Protein AF-A0AAV2IU04-F1 (afdb_monomer)

Foldseek 3Di:
DDDDDDPPHPDDFDWDFDDPVQQPLPVVLVVVVVVLVCCDVPPVNCPNCVPVSVVVVVVSVVVSVVVVVVCVVDPVSVCVRGTDGD

Sequence (86 aa):
MAAPLTEEIQRLSFYNLRPLLLHGYVFPFLFIYAAWAYVWTTVYGIDDYFEGGLIALAGVGLLQILTSLFCLWSVHVRCALTCSNV

Organism: Lymnaea stagnalis (NCBI:txid6523)

I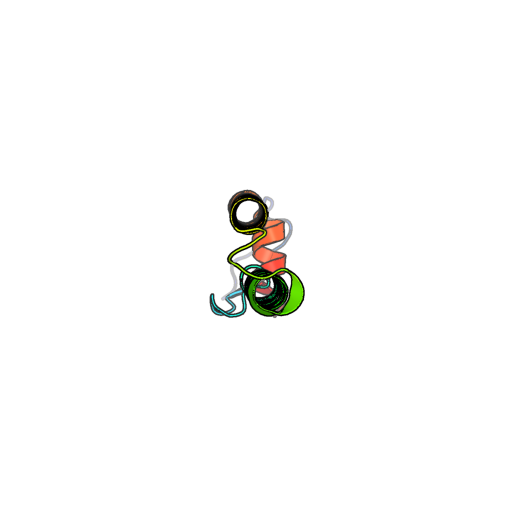nterPro domains:
  IPR057255 P5A-ATPase, transmembrane helical hairpin [PF23143] (18-86)

Structure (mmCIF, N/CA/C/O backbone):
data_AF-A0AAV2IU04-F1
#
_entry.id   AF-A0AAV2IU04-F1
#
loop_
_atom_site.group_PDB
_atom_site.id
_atom_site.type_symbol
_atom_site.label_atom_id
_atom_site.label_alt_id
_atom_site.label_comp_id
_atom_site.label_asym_id
_atom_site.label_entity_id
_atom_site.label_seq_id
_atom_site.pdbx_PDB_ins_code
_atom_site.Cartn_x
_atom_site.Cartn_y
_atom_site.Cartn_z
_atom_site.occupancy
_atom_site.B_iso_or_equiv
_atom_site.auth_seq_id
_atom_site.auth_comp_id
_atom_site.auth_asym_id
_atom_site.auth_atom_id
_atom_site.pdbx_PDB_model_num
ATOM 1 N N . MET A 1 1 ? -29.157 -8.554 31.274 1.00 39.72 1 MET A N 1
ATOM 2 C CA . MET A 1 1 ? -28.934 -7.789 32.517 1.00 39.72 1 MET A CA 1
ATOM 3 C C . MET A 1 1 ? -27.565 -7.136 32.378 1.00 39.72 1 MET A C 1
ATOM 5 O O . MET A 1 1 ? -26.579 -7.856 32.369 1.00 39.72 1 MET A O 1
ATOM 9 N N . ALA A 1 2 ? -27.508 -5.836 32.078 1.00 52.19 2 ALA A N 1
ATOM 10 C CA . ALA A 1 2 ? -26.240 -5.122 31.907 1.00 52.19 2 ALA A CA 1
ATOM 11 C C . ALA A 1 2 ? -25.660 -4.803 33.293 1.00 52.19 2 ALA A C 1
ATOM 13 O O . ALA A 1 2 ? -26.396 -4.334 34.159 1.00 52.19 2 ALA A O 1
ATOM 14 N N . ALA A 1 3 ? -24.384 -5.117 33.517 1.00 61.84 3 ALA A N 1
ATOM 15 C CA . ALA A 1 3 ? -23.711 -4.841 34.783 1.00 61.84 3 ALA A CA 1
ATOM 16 C C . ALA A 1 3 ? -23.615 -3.319 35.028 1.00 61.84 3 ALA A C 1
ATOM 18 O O . ALA A 1 3 ? -23.397 -2.575 34.066 1.00 61.84 3 ALA A O 1
ATOM 19 N N . PRO A 1 4 ? -23.779 -2.842 36.276 1.00 62.78 4 PRO A N 1
ATOM 20 C CA . PRO A 1 4 ? -23.609 -1.429 36.600 1.00 62.78 4 PRO A CA 1
ATOM 2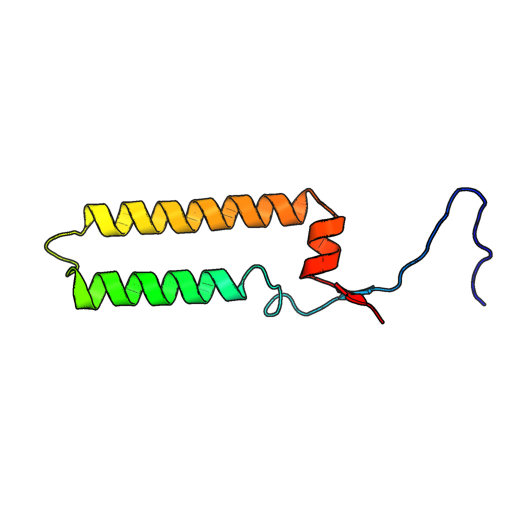1 C C . PRO A 1 4 ? -22.150 -1.007 36.367 1.00 62.78 4 PRO A C 1
ATOM 23 O O . PRO A 1 4 ? -21.225 -1.725 36.743 1.00 62.78 4 PRO A O 1
ATOM 26 N N . LEU A 1 5 ? -21.951 0.145 35.719 1.00 64.56 5 LEU A N 1
ATOM 27 C CA . LEU A 1 5 ? -20.633 0.752 35.511 1.00 64.56 5 LEU A CA 1
ATOM 28 C C . LEU A 1 5 ? -19.989 1.032 36.877 1.00 64.56 5 LEU A C 1
ATOM 30 O O . LEU A 1 5 ? -20.545 1.776 37.681 1.00 64.56 5 LEU A O 1
ATOM 34 N N . THR A 1 6 ? -18.841 0.412 37.146 1.00 70.12 6 THR A N 1
ATOM 35 C CA . THR A 1 6 ? -18.029 0.678 38.340 1.00 70.12 6 THR A CA 1
ATOM 36 C C . THR A 1 6 ? -17.389 2.064 38.245 1.00 70.12 6 THR A C 1
ATOM 38 O O . THR A 1 6 ? -17.106 2.527 37.142 1.00 70.12 6 THR A O 1
ATOM 41 N N . GLU A 1 7 ? -17.103 2.697 39.383 1.00 73.00 7 GLU A N 1
ATOM 42 C CA . GLU A 1 7 ? -16.487 4.036 39.497 1.00 73.00 7 GLU A CA 1
ATOM 43 C C . GLU A 1 7 ? -15.192 4.234 38.676 1.00 73.00 7 GLU A C 1
ATOM 45 O O . GLU A 1 7 ? -14.903 5.341 38.234 1.00 73.00 7 GLU A O 1
ATOM 50 N N . GLU A 1 8 ? -14.477 3.148 38.379 1.00 71.44 8 GLU A N 1
ATOM 51 C CA . GLU A 1 8 ? -13.233 3.115 37.592 1.00 71.44 8 GLU A CA 1
ATOM 52 C C . GLU A 1 8 ? -13.448 3.157 36.060 1.00 71.44 8 GLU A C 1
ATOM 54 O O . GLU A 1 8 ? -12.509 3.370 35.291 1.00 71.44 8 GLU A O 1
ATOM 59 N N . ILE A 1 9 ? -14.671 2.911 35.571 1.00 69.62 9 ILE A N 1
ATOM 60 C CA . ILE A 1 9 ? -14.955 2.733 34.138 1.00 69.62 9 ILE A CA 1
ATOM 61 C C . ILE A 1 9 ? -15.741 3.933 33.618 1.00 69.62 9 ILE A C 1
ATOM 63 O O . ILE A 1 9 ? -16.962 4.012 33.733 1.00 69.62 9 ILE A O 1
ATOM 67 N N . GLN A 1 10 ? -15.029 4.855 32.970 1.00 68.31 10 GLN A N 1
ATOM 68 C CA . GLN A 1 10 ? -15.608 6.113 32.492 1.00 68.31 10 GLN A CA 1
ATOM 69 C C . GLN A 1 10 ? -16.422 5.972 31.190 1.00 68.31 10 GLN A C 1
ATOM 71 O O . GLN A 1 10 ? -17.320 6.774 30.935 1.00 68.31 10 GLN A O 1
ATOM 76 N N . ARG A 1 11 ? -16.115 4.981 30.332 1.00 63.94 11 ARG A N 1
ATOM 77 C CA . ARG A 1 11 ? -16.824 4.763 29.057 1.00 63.94 11 ARG A CA 1
ATOM 78 C C . ARG A 1 11 ? -16.673 3.330 28.550 1.00 63.94 11 ARG A C 1
ATOM 80 O O . ARG A 1 11 ? -15.560 2.842 28.384 1.00 63.94 11 ARG A O 1
ATOM 87 N N . LEU A 1 12 ? -17.794 2.702 28.201 1.00 65.94 12 LEU A N 1
ATOM 88 C CA . LEU A 1 12 ? -17.821 1.473 27.410 1.00 65.94 12 LEU A CA 1
ATOM 89 C C . LEU A 1 12 ? -18.177 1.826 25.967 1.00 65.94 12 LEU A C 1
ATOM 91 O O . LEU A 1 12 ? -19.118 2.575 25.716 1.00 65.94 12 LEU A O 1
ATOM 95 N N . SER A 1 13 ? -17.413 1.300 25.016 1.00 64.31 13 SER A N 1
ATOM 96 C CA . SER A 1 13 ? -17.729 1.401 23.595 1.00 64.31 13 SER A CA 1
ATOM 97 C C . SER A 1 13 ? -17.748 -0.007 23.030 1.00 64.31 13 SER A C 1
ATOM 99 O O . SER A 1 13 ? -16.743 -0.714 23.096 1.00 64.31 13 SER A O 1
ATOM 101 N N . PHE A 1 14 ? -18.898 -0.421 22.509 1.00 60.22 14 PHE A N 1
ATOM 102 C CA . PHE A 1 14 ? -19.015 -1.684 21.799 1.00 60.22 14 PHE A CA 1
ATOM 103 C C . PHE A 1 14 ? -18.430 -1.506 20.401 1.00 60.22 14 PHE A C 1
ATOM 105 O O . PHE A 1 14 ? -18.640 -0.493 19.734 1.00 60.22 14 PHE A O 1
ATOM 112 N N . TYR A 1 15 ? -17.642 -2.483 19.987 1.00 61.47 15 TYR A N 1
ATOM 113 C CA . TYR A 1 15 ? -1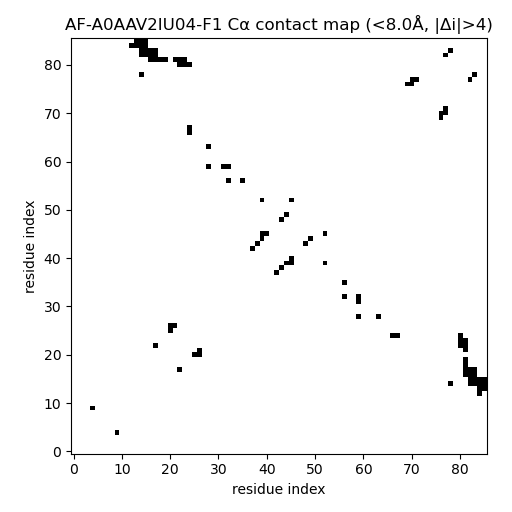6.918 -2.463 18.731 1.00 61.47 15 TYR A CA 1
ATOM 114 C C . TYR A 1 15 ? -17.131 -3.806 18.055 1.00 61.47 15 TYR A C 1
ATOM 116 O O . TYR A 1 15 ? -16.906 -4.847 18.672 1.00 61.47 15 TYR A O 1
ATOM 124 N N . ASN A 1 16 ? -17.573 -3.786 16.799 1.00 61.59 16 ASN A N 1
ATOM 125 C CA . ASN A 1 16 ? -17.699 -5.007 16.015 1.00 61.59 16 ASN A CA 1
ATOM 126 C C . ASN A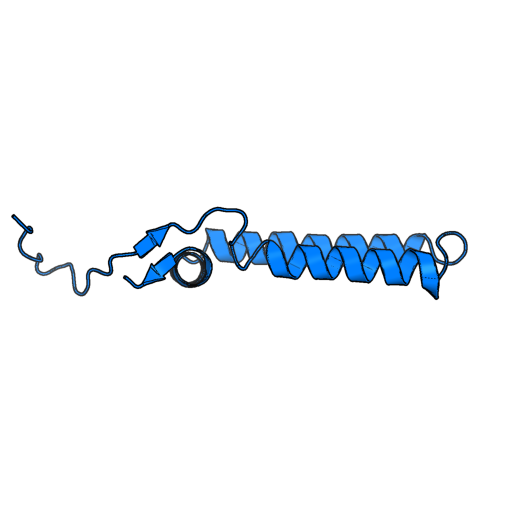 1 16 ? -16.406 -5.227 15.221 1.00 61.59 16 ASN A C 1
ATOM 128 O O . ASN A 1 16 ? -15.931 -4.310 14.542 1.00 61.59 16 ASN A O 1
ATOM 132 N N . LEU A 1 17 ? -15.818 -6.418 15.344 1.00 58.53 17 LEU A N 1
ATOM 133 C CA . LEU A 1 17 ? -14.537 -6.748 14.720 1.00 58.53 17 LEU A CA 1
ATOM 134 C C . LEU A 1 17 ? -14.738 -6.891 13.203 1.00 58.53 17 LEU A C 1
ATOM 136 O O . LEU A 1 17 ? -15.444 -7.797 12.756 1.00 58.53 17 LEU A O 1
ATOM 140 N N . ARG A 1 18 ? -14.121 -6.023 12.392 1.00 58.62 18 ARG A N 1
ATOM 141 C CA . ARG A 1 18 ? -14.099 -6.223 10.935 1.00 58.62 18 ARG A CA 1
ATOM 142 C C . ARG A 1 18 ? -13.147 -7.357 10.548 1.00 58.62 18 ARG A C 1
ATOM 144 O O . ARG A 1 18 ? -12.122 -7.558 11.205 1.00 58.62 18 ARG A O 1
ATOM 151 N N . PRO A 1 19 ? -13.451 -8.079 9.453 1.00 58.72 19 PRO A N 1
ATOM 152 C CA . PRO A 1 19 ? -12.590 -9.137 8.941 1.00 58.72 19 PRO A CA 1
ATOM 153 C C . PRO A 1 19 ? -11.201 -8.600 8.570 1.00 58.72 19 PRO A C 1
ATOM 155 O O . PRO A 1 19 ? -11.069 -7.497 8.041 1.00 58.72 19 PRO A O 1
ATOM 158 N N . LEU A 1 20 ? -10.172 -9.423 8.803 1.00 57.69 20 LEU A N 1
ATOM 159 C CA . LEU A 1 20 ? -8.746 -9.111 8.607 1.00 57.69 20 LEU A CA 1
ATOM 160 C C . LEU A 1 20 ? -8.389 -8.575 7.208 1.00 57.69 20 LEU A C 1
ATOM 162 O O . LEU A 1 20 ? -7.440 -7.813 7.078 1.00 57.69 20 LEU A O 1
ATOM 166 N N . LEU A 1 21 ? -9.148 -8.931 6.169 1.00 52.56 21 LEU A N 1
ATOM 167 C CA . LEU A 1 21 ? -8.934 -8.437 4.800 1.00 52.56 21 LEU A CA 1
ATOM 168 C C . LEU A 1 21 ? -9.393 -6.984 4.593 1.00 52.56 21 LEU A C 1
ATOM 170 O O . LEU A 1 21 ? -8.858 -6.291 3.735 1.00 52.56 21 LEU A O 1
ATOM 174 N N . LEU A 1 22 ? -10.357 -6.514 5.390 1.00 55.19 22 LEU A N 1
ATOM 175 C CA . LEU A 1 22 ? -10.850 -5.130 5.382 1.00 55.19 22 LEU A CA 1
ATOM 176 C C . LEU A 1 22 ? -10.177 -4.269 6.453 1.00 55.19 22 LEU A C 1
ATOM 178 O O . LEU A 1 22 ? -10.650 -3.172 6.756 1.00 55.19 22 LEU A O 1
ATOM 182 N N . HIS A 1 23 ? -9.075 -4.745 7.033 1.00 62.44 23 HIS A N 1
ATOM 183 C CA . HIS A 1 23 ? -8.213 -3.867 7.799 1.00 62.44 23 HIS A CA 1
ATOM 184 C C . HIS A 1 23 ? -7.696 -2.792 6.847 1.00 62.44 23 HIS A C 1
ATOM 186 O O . HIS A 1 23 ? -7.002 -3.099 5.873 1.00 62.44 23 HIS A O 1
ATOM 192 N N . GLY A 1 24 ? -7.968 -1.525 7.169 1.00 59.88 24 GLY A N 1
ATOM 193 C CA . GLY A 1 24 ? -7.430 -0.370 6.437 1.00 59.88 24 GLY A CA 1
ATOM 194 C C . GLY A 1 24 ? -5.899 -0.323 6.411 1.00 59.88 24 GLY A C 1
ATOM 195 O O . GLY A 1 24 ? -5.318 0.545 5.784 1.00 59.88 24 GLY A O 1
ATOM 196 N N . TYR A 1 25 ? -5.254 -1.276 7.074 1.00 63.22 25 TYR A N 1
ATOM 197 C CA . TYR A 1 25 ? -3.842 -1.560 7.020 1.00 63.22 25 TYR A CA 1
ATOM 198 C C . TYR A 1 25 ? -3.384 -2.306 5.762 1.00 63.22 25 TYR A C 1
ATOM 200 O O . TYR A 1 25 ? -2.385 -1.964 5.147 1.00 63.22 25 TYR A O 1
ATOM 208 N N . VAL A 1 26 ? -4.098 -3.361 5.382 1.00 71.38 26 VAL A N 1
ATOM 209 C CA . VAL A 1 26 ? -3.643 -4.296 4.344 1.00 71.38 26 VAL A CA 1
ATOM 210 C C . VAL A 1 26 ? -4.013 -3.771 2.963 1.00 71.38 26 VAL A C 1
ATOM 212 O O . VAL A 1 26 ? -3.229 -3.869 2.021 1.00 71.38 26 VAL A O 1
ATOM 215 N N . PHE A 1 27 ? -5.194 -3.158 2.866 1.00 77.50 27 PHE A N 1
ATOM 216 C CA . PHE A 1 27 ? -5.735 -2.640 1.618 1.00 77.50 27 PHE 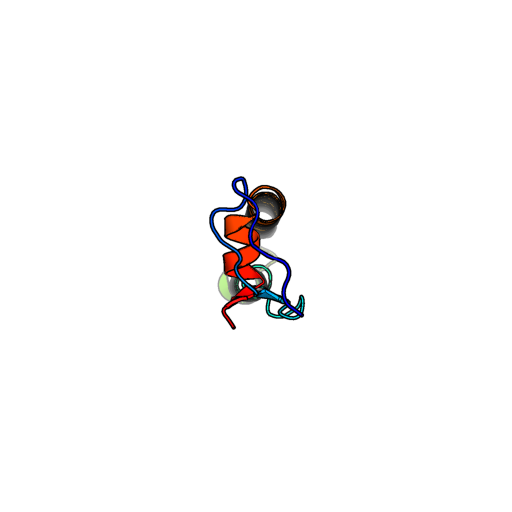A CA 1
ATOM 217 C C . PHE A 1 27 ? -4.825 -1.588 0.954 1.00 77.50 27 PHE A C 1
ATOM 219 O O . PHE A 1 27 ? -4.386 -1.848 -0.162 1.00 77.50 27 PHE A O 1
ATOM 226 N N . PRO A 1 28 ? -4.448 -0.456 1.589 1.00 82.38 28 PRO A N 1
ATOM 227 C CA . PRO A 1 28 ? -3.633 0.562 0.921 1.00 82.38 28 PRO A CA 1
ATOM 228 C C . PRO A 1 28 ? -2.242 0.049 0.529 1.00 82.38 28 PRO A C 1
ATOM 230 O O . PRO A 1 28 ? -1.755 0.389 -0.547 1.00 82.38 28 PRO A O 1
ATOM 233 N N . PHE A 1 29 ? -1.620 -0.808 1.345 1.00 86.25 29 PHE A N 1
ATOM 234 C CA . PHE A 1 29 ? -0.307 -1.370 1.025 1.00 86.25 29 PHE A CA 1
ATOM 235 C C . PHE A 1 29 ? -0.362 -2.317 -0.179 1.00 86.25 29 PHE A C 1
ATOM 237 O O . PHE A 1 29 ? 0.537 -2.264 -1.013 1.00 86.25 29 PHE A O 1
ATOM 244 N N . LEU A 1 30 ? -1.432 -3.106 -0.344 1.00 86.00 30 LEU A N 1
ATOM 245 C CA . LEU A 1 30 ? -1.644 -3.922 -1.549 1.00 86.00 30 LEU A CA 1
ATOM 246 C C . LEU A 1 30 ? -1.661 -3.076 -2.830 1.00 86.00 30 LEU A C 1
ATOM 248 O O 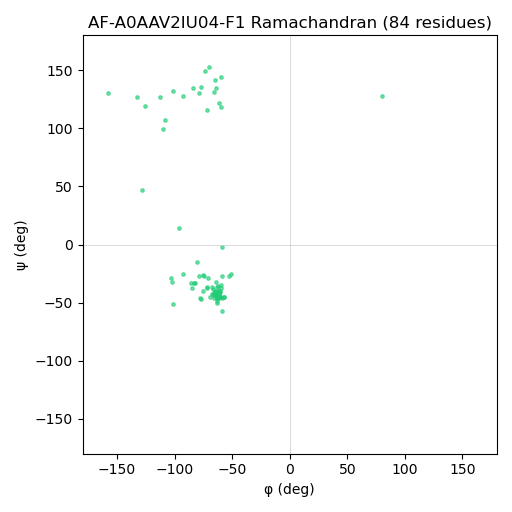. LEU A 1 30 ? -0.992 -3.431 -3.800 1.00 86.00 30 LEU A O 1
ATOM 252 N N . PHE A 1 31 ? -2.372 -1.942 -2.827 1.00 89.25 31 PHE A N 1
ATOM 253 C CA . PHE A 1 31 ? -2.382 -1.028 -3.979 1.00 89.25 31 PHE A CA 1
ATOM 254 C C . PHE A 1 31 ? -1.009 -0.412 -4.232 1.00 89.25 31 PHE A C 1
ATOM 256 O O . PHE A 1 31 ? -0.598 -0.323 -5.386 1.00 89.25 31 PHE A O 1
ATOM 263 N N . ILE A 1 32 ? -0.285 -0.028 -3.177 1.00 90.38 32 ILE A N 1
ATOM 264 C CA . ILE A 1 32 ? 1.066 0.533 -3.302 1.00 90.38 32 ILE A CA 1
ATOM 265 C C . ILE A 1 32 ? 2.023 -0.490 -3.925 1.00 90.38 32 ILE A C 1
ATOM 267 O O . ILE A 1 32 ? 2.737 -0.145 -4.864 1.00 90.38 32 ILE A O 1
ATOM 271 N N . TYR A 1 33 ? 2.012 -1.748 -3.472 1.00 89.50 33 TYR A N 1
ATOM 272 C CA . TYR A 1 33 ? 2.844 -2.798 -4.069 1.00 89.50 33 TYR A CA 1
ATOM 273 C C . TYR A 1 33 ? 2.484 -3.071 -5.526 1.00 89.50 33 TYR A C 1
ATOM 275 O O . TYR A 1 33 ? 3.382 -3.185 -6.356 1.00 89.50 33 TYR A O 1
ATOM 283 N N . ALA A 1 34 ? 1.191 -3.159 -5.850 1.00 90.75 34 ALA A N 1
ATOM 284 C CA . ALA A 1 34 ? 0.743 -3.395 -7.219 1.00 90.75 34 ALA A CA 1
ATOM 285 C C . ALA A 1 34 ? 1.138 -2.239 -8.153 1.00 90.75 34 ALA A C 1
ATOM 287 O O . ALA A 1 34 ? 1.662 -2.475 -9.241 1.00 90.75 34 ALA A O 1
ATOM 288 N N . ALA A 1 35 ? 0.945 -0.993 -7.710 1.00 92.12 35 ALA A N 1
ATOM 289 C CA . ALA A 1 35 ? 1.346 0.194 -8.456 1.00 92.12 35 ALA A CA 1
ATOM 290 C C . ALA A 1 35 ? 2.869 0.255 -8.643 1.00 92.12 35 ALA A C 1
ATOM 292 O O . ALA A 1 35 ? 3.334 0.502 -9.754 1.00 92.12 35 ALA A O 1
ATOM 293 N N . TRP A 1 36 ? 3.647 -0.026 -7.592 1.00 91.00 36 TRP A N 1
ATOM 294 C CA . TRP A 1 36 ? 5.107 -0.051 -7.678 1.00 91.00 36 TRP A CA 1
ATOM 295 C C . TRP A 1 36 ? 5.604 -1.142 -8.629 1.00 91.00 36 TRP A C 1
ATOM 297 O O . TRP A 1 36 ? 6.424 -0.866 -9.500 1.00 91.00 36 TRP A O 1
ATOM 307 N N . ALA A 1 37 ? 5.066 -2.360 -8.525 1.00 87.81 37 ALA A N 1
ATOM 308 C CA . ALA A 1 37 ? 5.411 -3.461 -9.419 1.00 87.81 37 ALA A CA 1
ATOM 309 C C . ALA A 1 37 ? 5.075 -3.134 -10.882 1.00 87.81 37 ALA A C 1
ATOM 311 O O . ALA A 1 37 ? 5.873 -3.423 -11.774 1.00 87.81 37 ALA A O 1
ATOM 312 N N . TYR A 1 38 ? 3.934 -2.486 -11.138 1.00 89.19 38 TYR A N 1
ATOM 313 C CA . TYR A 1 38 ? 3.563 -2.031 -12.478 1.00 89.19 38 TYR A CA 1
ATOM 314 C C . TYR A 1 38 ? 4.547 -0.986 -13.012 1.00 89.19 38 TYR A C 1
ATOM 316 O O . TYR A 1 38 ? 5.080 -1.147 -14.106 1.00 89.19 38 TYR A O 1
ATOM 324 N N . VAL A 1 39 ? 4.839 0.060 -12.236 1.00 88.25 39 VAL A N 1
ATOM 325 C CA . VAL A 1 39 ? 5.774 1.121 -12.639 1.00 88.25 39 VAL A CA 1
ATOM 326 C C . VAL A 1 39 ? 7.179 0.557 -12.878 1.00 88.25 39 VAL A C 1
ATOM 328 O O . VAL A 1 39 ? 7.813 0.885 -13.880 1.00 88.25 39 VAL A O 1
ATOM 331 N N . TRP A 1 40 ? 7.649 -0.339 -12.012 1.00 84.44 40 TRP A N 1
ATOM 332 C CA . TRP A 1 40 ? 8.967 -0.956 -12.143 1.00 84.44 40 TRP A CA 1
ATOM 333 C C . TRP A 1 40 ? 9.076 -1.845 -13.390 1.00 84.44 40 TRP A C 1
ATOM 335 O O . TRP A 1 40 ? 10.029 -1.715 -14.156 1.00 84.44 40 TRP A O 1
ATOM 345 N N . THR A 1 41 ? 8.077 -2.697 -13.639 1.00 84.56 41 THR A N 1
ATOM 346 C CA . THR A 1 41 ? 8.073 -3.626 -14.785 1.00 84.56 41 THR A CA 1
ATOM 347 C C . THR A 1 41 ? 7.849 -2.930 -16.127 1.00 84.56 41 THR A C 1
ATOM 349 O O . THR A 1 41 ? 8.437 -3.349 -17.120 1.00 84.56 41 THR A O 1
ATOM 352 N N . THR A 1 42 ? 7.012 -1.887 -16.176 1.00 83.62 42 THR A N 1
ATOM 353 C CA . THR A 1 42 ? 6.556 -1.282 -17.444 1.00 83.62 42 THR A CA 1
ATOM 354 C C . THR A 1 42 ? 7.256 0.020 -17.821 1.00 83.62 42 THR A C 1
ATOM 356 O O . THR A 1 42 ? 7.402 0.285 -19.011 1.00 83.62 42 THR A O 1
ATOM 359 N N . VAL A 1 43 ? 7.673 0.837 -16.846 1.00 81.31 43 VAL A N 1
ATOM 360 C CA . VAL A 1 43 ? 8.239 2.174 -17.107 1.00 81.31 43 VAL A CA 1
ATOM 361 C C . VAL A 1 43 ? 9.758 2.160 -17.008 1.00 81.31 43 VAL A C 1
ATOM 363 O O . VAL A 1 43 ? 10.429 2.635 -17.917 1.00 81.31 43 VAL A O 1
ATOM 366 N N . TYR A 1 44 ? 10.296 1.625 -15.909 1.00 74.38 44 TYR A N 1
ATOM 367 C CA . TYR A 1 44 ? 11.742 1.634 -15.662 1.00 74.38 44 TYR A CA 1
ATOM 368 C C . TYR A 1 44 ? 12.467 0.481 -16.357 1.00 74.38 44 TYR A C 1
ATOM 370 O O . TYR A 1 44 ? 13.596 0.654 -16.797 1.00 74.38 44 TYR A O 1
ATOM 378 N N . GLY A 1 45 ? 11.813 -0.674 -16.495 1.00 72.19 45 GLY A N 1
ATO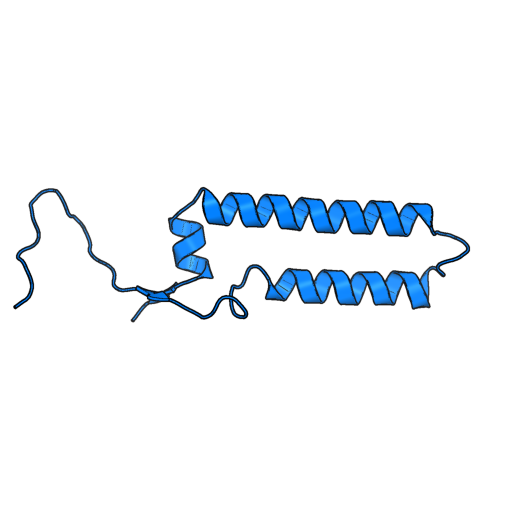M 379 C CA . GLY A 1 45 ? 12.445 -1.877 -17.022 1.00 72.19 45 GLY A CA 1
ATOM 380 C C . GLY A 1 45 ? 13.268 -2.583 -15.943 1.00 72.19 45 GLY A C 1
ATOM 381 O O . GLY A 1 45 ? 14.108 -1.993 -15.266 1.00 72.19 45 GLY A O 1
ATOM 382 N N . ILE A 1 46 ? 13.002 -3.878 -15.771 1.00 72.19 46 ILE A N 1
ATOM 383 C CA . ILE A 1 46 ? 13.636 -4.711 -14.738 1.00 72.19 46 ILE A CA 1
ATOM 384 C C . ILE A 1 46 ? 15.150 -4.846 -14.944 1.00 72.19 46 ILE A C 1
ATOM 386 O O . ILE A 1 46 ? 15.869 -4.967 -13.960 1.00 72.19 46 ILE A O 1
ATOM 390 N N . ASP A 1 47 ? 15.611 -4.833 -16.194 1.00 72.38 47 ASP A N 1
ATOM 391 C CA . ASP A 1 47 ? 17.003 -5.120 -16.561 1.00 72.38 47 ASP A CA 1
ATOM 392 C C . ASP A 1 47 ? 17.952 -3.950 -16.244 1.00 72.38 47 ASP A C 1
ATOM 394 O O . ASP A 1 47 ? 19.036 -4.156 -15.709 1.00 72.38 47 ASP A O 1
ATOM 398 N N . ASP A 1 48 ? 17.503 -2.714 -16.484 1.00 76.38 48 ASP A N 1
ATOM 399 C CA . ASP A 1 48 ? 18.337 -1.509 -16.360 1.00 76.38 48 ASP A CA 1
ATOM 400 C C . ASP A 1 48 ? 18.373 -0.965 -14.914 1.00 76.38 48 ASP A C 1
ATOM 402 O O . ASP A 1 48 ? 19.394 -0.468 -14.442 1.00 76.38 48 ASP A O 1
ATOM 406 N N . TYR A 1 49 ? 17.270 -1.117 -14.161 1.00 77.81 49 TYR A N 1
ATOM 407 C CA . TYR A 1 49 ? 17.113 -0.573 -12.801 1.00 77.81 49 TYR A CA 1
ATOM 408 C C . TYR A 1 49 ? 16.665 -1.626 -11.777 1.00 77.81 49 TYR A C 1
ATOM 410 O O . TYR A 1 49 ? 15.754 -1.399 -10.968 1.00 77.81 49 TYR A O 1
ATOM 418 N N . PHE A 1 50 ? 17.309 -2.794 -11.786 1.00 81.75 50 PHE A N 1
ATOM 419 C CA . PHE A 1 50 ? 16.974 -3.884 -10.866 1.00 81.75 50 PHE A CA 1
ATOM 420 C C . PHE A 1 50 ? 17.205 -3.510 -9.392 1.00 81.75 50 PHE A C 1
ATOM 422 O O . PHE A 1 50 ? 16.320 -3.666 -8.549 1.00 81.75 50 PHE A O 1
ATOM 429 N N . GLU A 1 51 ? 18.379 -2.955 -9.082 1.00 86.38 51 GLU A N 1
ATOM 430 C CA . GLU A 1 51 ? 18.785 -2.613 -7.712 1.00 86.38 51 GLU A CA 1
ATOM 431 C C . GLU A 1 51 ? 17.874 -1.540 -7.094 1.00 86.38 51 GLU A C 1
ATOM 433 O O . GLU A 1 51 ? 17.432 -1.670 -5.951 1.00 86.38 51 GLU A O 1
ATOM 438 N N . GLY A 1 52 ? 17.516 -0.512 -7.871 1.00 86.69 52 GLY A N 1
ATOM 439 C CA . GLY A 1 52 ? 16.613 0.554 -7.428 1.00 86.69 52 GLY A CA 1
ATOM 440 C C . GLY A 1 52 ? 15.199 0.049 -7.131 1.00 86.69 52 GLY A C 1
ATOM 441 O O . GLY A 1 52 ? 14.600 0.431 -6.121 1.00 86.69 52 GLY A O 1
ATOM 442 N N . GLY A 1 53 ? 14.689 -0.864 -7.962 1.00 87.06 53 GLY A N 1
ATOM 443 C CA . GLY A 1 53 ? 13.394 -1.508 -7.745 1.00 87.06 53 GLY A CA 1
ATOM 444 C C . GLY A 1 53 ? 13.325 -2.303 -6.443 1.00 87.06 53 GLY A C 1
ATOM 445 O O . GLY A 1 53 ? 12.332 -2.206 -5.714 1.00 87.0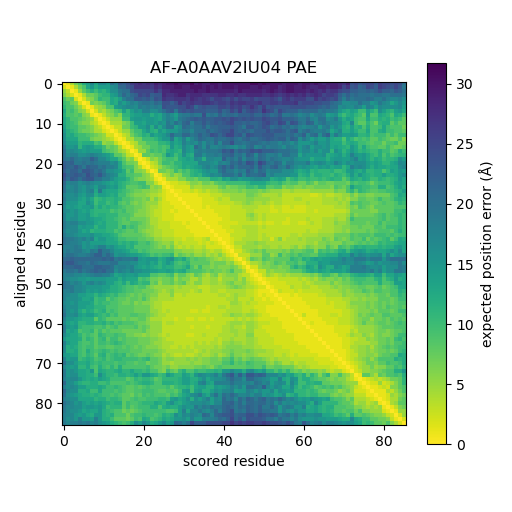6 53 GLY A O 1
ATOM 446 N N . LEU A 1 54 ? 14.402 -3.024 -6.113 1.00 88.19 54 LEU A N 1
ATOM 447 C CA . LEU A 1 54 ? 14.530 -3.781 -4.865 1.00 88.19 54 LEU A CA 1
ATOM 448 C C . LEU A 1 54 ? 14.615 -2.878 -3.631 1.00 88.19 54 LEU A C 1
ATOM 450 O O . LEU A 1 54 ? 13.959 -3.160 -2.628 1.00 88.19 54 LEU A O 1
ATOM 454 N N . ILE A 1 55 ? 15.376 -1.781 -3.698 1.00 91.50 55 ILE A N 1
ATOM 455 C CA . ILE A 1 55 ? 15.483 -0.816 -2.589 1.00 91.50 55 ILE A CA 1
ATOM 456 C C . ILE A 1 55 ? 14.115 -0.204 -2.283 1.00 91.50 55 ILE A C 1
ATOM 458 O O . ILE A 1 55 ? 13.706 -0.130 -1.123 1.00 91.50 55 ILE A O 1
ATOM 462 N N . ALA A 1 56 ? 13.378 0.199 -3.315 1.00 90.19 56 ALA A N 1
ATOM 463 C CA . ALA A 1 56 ? 12.041 0.744 -3.142 1.00 90.19 56 ALA A CA 1
ATOM 464 C C . ALA A 1 56 ? 11.055 -0.301 -2.594 1.00 90.19 56 ALA A C 1
ATOM 466 O O . ALA A 1 56 ? 10.303 0.012 -1.671 1.00 90.19 56 ALA A O 1
ATOM 467 N N . LEU A 1 57 ? 11.103 -1.551 -3.076 1.00 90.31 57 LEU A N 1
ATOM 468 C CA . LEU A 1 57 ? 10.321 -2.656 -2.503 1.00 90.31 57 LEU A CA 1
ATOM 469 C C . LEU A 1 57 ? 10.621 -2.856 -1.013 1.00 90.31 57 LEU A C 1
ATOM 471 O O . LEU A 1 57 ? 9.694 -2.978 -0.211 1.00 90.31 57 LEU A O 1
ATOM 475 N N . ALA A 1 58 ? 11.899 -2.838 -0.627 1.00 93.31 58 ALA A N 1
ATOM 476 C CA . ALA A 1 58 ? 12.309 -2.933 0.770 1.00 93.31 58 ALA A CA 1
ATOM 477 C C . ALA A 1 58 ? 11.792 -1.745 1.602 1.00 93.31 58 ALA A C 1
ATOM 479 O O . ALA A 1 58 ? 11.322 -1.937 2.724 1.00 93.31 58 ALA A O 1
ATOM 480 N N . GLY A 1 59 ? 11.810 -0.530 1.044 1.00 94.00 59 GLY A N 1
ATOM 481 C CA . GLY A 1 59 ? 11.250 0.666 1.677 1.00 94.00 59 GLY A CA 1
ATOM 482 C C . GLY A 1 59 ? 9.740 0.565 1.916 1.00 94.00 59 GLY A C 1
ATOM 483 O O . GLY A 1 59 ? 9.272 0.833 3.025 1.00 94.00 59 GLY A O 1
ATOM 484 N N . VAL A 1 60 ? 8.976 0.114 0.916 1.00 91.44 60 VAL A N 1
ATOM 485 C CA . VAL A 1 60 ? 7.528 -0.129 1.053 1.00 91.44 60 VAL A CA 1
ATOM 486 C C . VAL A 1 60 ? 7.257 -1.199 2.117 1.00 91.44 60 VAL A C 1
ATOM 488 O O . VAL A 1 60 ? 6.382 -1.011 2.966 1.00 91.44 60 VAL A O 1
ATOM 491 N N . GLY A 1 61 ? 8.046 -2.277 2.139 1.00 90.56 61 GLY A N 1
ATOM 492 C CA . GLY A 1 61 ? 7.957 -3.318 3.166 1.00 90.56 61 GLY A CA 1
ATOM 493 C C . GLY A 1 61 ? 8.265 -2.818 4.569 1.00 90.56 61 GLY A C 1
ATOM 494 O O . GLY A 1 61 ? 7.551 -3.154 5.512 1.00 90.56 61 GLY A O 1
ATOM 495 N N . LEU A 1 62 ? 9.256 -1.944 4.725 1.00 93.31 62 LEU A N 1
ATOM 496 C CA . LEU A 1 62 ? 9.559 -1.337 6.018 1.00 93.31 62 LEU A CA 1
ATOM 497 C C . LEU A 1 62 ? 8.396 -0.475 6.523 1.00 93.31 62 LEU A C 1
ATOM 499 O O . LEU A 1 62 ? 7.996 -0.604 7.680 1.00 93.31 62 LEU A O 1
ATOM 503 N N . LEU A 1 63 ? 7.799 0.350 5.658 1.00 89.56 63 LEU A N 1
ATOM 504 C CA . LEU A 1 63 ? 6.600 1.127 5.999 1.00 89.56 63 LEU A CA 1
ATOM 505 C C . LEU A 1 63 ? 5.428 0.212 6.398 1.00 89.56 63 LEU A C 1
ATOM 507 O O . LEU A 1 63 ? 4.663 0.547 7.314 1.00 89.56 63 LEU A O 1
ATOM 511 N N . GLN A 1 64 ? 5.327 -0.964 5.769 1.00 88.00 64 GLN A N 1
ATOM 512 C CA . GLN A 1 64 ? 4.341 -1.993 6.104 1.00 88.00 64 GLN A CA 1
ATOM 513 C C . GLN A 1 64 ? 4.630 -2.694 7.454 1.00 88.00 64 GLN A C 1
ATOM 515 O O . GLN A 1 64 ? 3.747 -3.179 8.162 1.00 88.00 64 GLN A O 1
ATOM 520 N N . ILE A 1 65 ? 5.882 -2.780 7.877 1.00 87.81 65 ILE A N 1
ATOM 521 C CA . ILE A 1 65 ? 6.192 -3.328 9.202 1.00 87.81 65 ILE A CA 1
ATOM 522 C C . ILE A 1 65 ? 5.898 -2.270 10.264 1.00 87.81 65 ILE A C 1
ATOM 524 O O . ILE A 1 65 ? 5.213 -2.554 11.245 1.00 87.81 65 ILE A O 1
ATOM 528 N N . LEU A 1 66 ? 6.343 -1.032 10.041 1.00 87.00 66 LEU A N 1
ATOM 529 C CA . LEU A 1 66 ? 6.143 0.079 10.973 1.00 87.00 66 LEU A CA 1
ATOM 530 C C . LEU A 1 66 ? 4.667 0.334 11.236 1.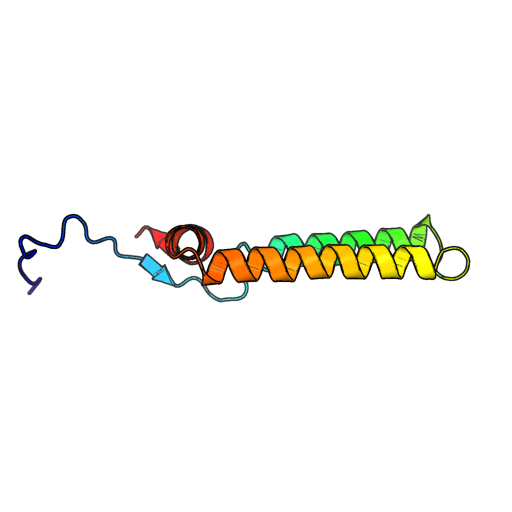00 87.00 66 LEU A C 1
ATOM 532 O O . LEU A 1 66 ? 4.246 0.464 12.384 1.00 87.00 66 LEU A O 1
ATOM 536 N N . THR A 1 67 ? 3.860 0.362 10.180 1.00 83.31 67 THR A N 1
ATOM 537 C CA . THR A 1 67 ? 2.451 0.690 10.353 1.00 83.31 67 THR A CA 1
ATOM 538 C C . THR A 1 67 ? 1.690 -0.502 10.994 1.00 83.31 67 THR A C 1
ATOM 540 O O . THR A 1 67 ? 0.759 -0.277 11.770 1.00 83.31 67 THR A O 1
ATOM 543 N N . SER A 1 68 ? 2.146 -1.754 10.809 1.00 79.69 68 SER A N 1
ATOM 544 C CA . SER A 1 68 ? 1.653 -2.927 11.559 1.00 79.69 68 SER A CA 1
ATOM 545 C C . SER A 1 68 ? 2.021 -2.832 13.040 1.00 79.69 68 SER A C 1
ATOM 547 O O . SER A 1 68 ? 1.192 -3.090 13.915 1.00 79.69 68 SER A O 1
ATOM 549 N N . LEU A 1 69 ? 3.254 -2.408 13.328 1.00 82.81 69 LEU A N 1
ATOM 550 C CA . LEU A 1 69 ? 3.747 -2.198 14.684 1.00 82.81 69 LEU A CA 1
ATOM 551 C C . LEU A 1 69 ? 2.910 -1.132 15.404 1.00 82.81 69 LEU A C 1
ATOM 553 O O . LEU A 1 69 ? 2.464 -1.364 16.524 1.00 82.81 69 LEU A O 1
ATOM 557 N N . PHE A 1 70 ? 2.607 -0.013 14.736 1.00 76.00 70 PHE A N 1
ATOM 558 C CA . PHE A 1 70 ? 1.721 1.026 15.271 1.00 76.00 70 PHE A CA 1
ATOM 559 C C . PHE A 1 70 ? 0.309 0.503 15.570 1.00 76.00 70 PHE A C 1
ATOM 561 O O . PHE A 1 70 ? -0.269 0.876 16.594 1.00 76.00 70 PHE A O 1
ATOM 568 N N . CYS A 1 71 ? -0.232 -0.396 14.741 1.00 69.25 71 CYS A N 1
ATOM 569 C CA . CYS A 1 71 ? -1.521 -1.041 15.012 1.00 69.25 71 CYS A CA 1
ATOM 570 C C . CYS A 1 71 ? -1.462 -1.955 16.244 1.00 69.25 71 CYS A C 1
ATOM 572 O O . CYS A 1 71 ? -2.416 -1.994 17.017 1.00 69.25 71 CYS A O 1
ATOM 574 N N . LEU A 1 72 ? -0.361 -2.680 16.456 1.00 68.31 72 LEU A N 1
ATOM 575 C CA . LEU A 1 72 ? -0.195 -3.553 17.622 1.00 68.31 72 LEU A CA 1
ATOM 576 C C . LEU A 1 72 ? 0.001 -2.760 18.919 1.00 68.31 72 LEU A C 1
ATOM 578 O O . LEU A 1 72 ? -0.532 -3.157 19.956 1.00 68.31 72 LEU A O 1
ATOM 582 N N . TRP A 1 73 ? 0.730 -1.646 18.851 1.00 68.00 73 TRP A N 1
ATOM 583 C CA . TRP A 1 73 ? 1.111 -0.848 20.016 1.00 68.00 73 TRP A CA 1
ATOM 584 C C . TRP A 1 73 ? 0.021 0.126 20.478 1.00 68.00 73 TRP A C 1
ATOM 586 O O . TRP A 1 73 ? -0.121 0.365 21.674 1.00 68.00 73 TRP A O 1
ATOM 596 N N . SER A 1 74 ? -0.785 0.670 19.561 1.00 73.00 74 SER A N 1
ATOM 597 C CA . SER A 1 74 ? -1.857 1.605 19.909 1.00 73.00 74 SER A CA 1
ATOM 598 C C . SER A 1 74 ? -3.230 0.966 19.755 1.00 73.00 74 SER A C 1
ATOM 600 O O . SER A 1 74 ? -3.751 0.803 18.653 1.00 73.00 74 SER A O 1
ATOM 602 N N . VAL A 1 75 ? -3.869 0.673 20.889 1.00 65.25 75 VAL A N 1
ATOM 603 C CA . VAL A 1 75 ? -5.261 0.195 20.951 1.00 65.25 75 VAL A CA 1
ATOM 604 C C . VAL A 1 75 ? -6.261 1.175 20.329 1.00 65.25 75 VAL A C 1
ATOM 606 O O . VAL A 1 75 ? -7.277 0.729 19.801 1.00 65.25 75 VAL A O 1
ATOM 609 N N . HIS A 1 76 ? -5.964 2.480 20.316 1.00 65.00 76 HIS A N 1
ATOM 610 C CA . HIS A 1 76 ? -6.779 3.486 19.624 1.00 65.00 76 HIS A CA 1
ATOM 611 C C . HIS A 1 76 ? -6.691 3.347 18.103 1.00 65.00 76 HIS A C 1
ATOM 613 O O . HIS A 1 76 ? -7.716 3.354 17.427 1.00 65.00 76 HIS A O 1
ATOM 619 N N . VAL A 1 77 ? -5.479 3.165 17.571 1.00 63.38 77 VAL A N 1
ATOM 620 C CA . VAL A 1 77 ? -5.249 2.927 16.138 1.00 63.38 77 VAL A CA 1
ATOM 621 C C . VAL A 1 77 ? -5.866 1.588 15.738 1.00 63.38 77 VAL A C 1
ATOM 623 O O . VAL A 1 77 ? -6.598 1.509 14.756 1.00 63.38 77 VAL A O 1
ATOM 626 N N . ARG A 1 78 ? -5.689 0.550 16.562 1.00 63.84 78 ARG A N 1
ATOM 627 C CA . ARG A 1 78 ? -6.320 -0.756 16.353 1.00 63.84 78 ARG A CA 1
ATOM 628 C C . ARG A 1 78 ? -7.845 -0.661 16.349 1.00 63.84 78 ARG A C 1
ATOM 630 O O . ARG A 1 78 ? -8.457 -1.202 15.438 1.00 63.84 78 ARG A O 1
ATOM 637 N N . CYS A 1 79 ? -8.467 0.060 17.286 1.00 62.72 79 CYS A N 1
ATOM 638 C CA . CYS A 1 79 ? -9.915 0.291 17.254 1.00 62.72 79 CYS A CA 1
ATOM 639 C C . CYS A 1 79 ? -10.345 1.087 16.018 1.00 62.72 79 CYS A C 1
ATOM 641 O O . CYS A 1 79 ? -11.280 0.673 15.348 1.00 62.72 79 CYS A O 1
ATOM 643 N N . ALA A 1 80 ? -9.657 2.174 15.663 1.00 63.22 80 ALA A N 1
ATOM 644 C CA . ALA A 1 80 ? -10.022 2.985 14.499 1.00 63.22 80 ALA A CA 1
ATOM 645 C C . ALA A 1 80 ? -9.933 2.212 13.167 1.00 63.22 80 ALA A C 1
ATOM 647 O O . ALA A 1 80 ? -10.753 2.424 12.277 1.00 63.22 80 ALA A O 1
ATOM 648 N N . LEU A 1 81 ? -8.956 1.309 13.026 1.00 58.12 81 LEU A N 1
ATOM 649 C CA . LEU A 1 81 ? -8.725 0.543 11.795 1.00 58.12 81 LEU A CA 1
ATOM 650 C C . LEU A 1 81 ? -9.438 -0.818 11.745 1.00 58.12 81 LEU A C 1
ATOM 652 O O . LEU A 1 81 ? -9.708 -1.313 10.649 1.00 58.12 81 LEU A O 1
ATOM 656 N N . THR A 1 82 ? -9.735 -1.426 12.898 1.00 56.69 82 THR A N 1
ATOM 657 C CA . THR A 1 82 ? -10.349 -2.770 12.997 1.00 56.69 82 THR A CA 1
ATOM 658 C C . THR A 1 82 ? -11.831 -2.719 13.327 1.00 56.69 82 THR A C 1
ATOM 660 O O . THR A 1 82 ? -12.571 -3.641 12.989 1.00 56.69 82 THR A O 1
ATOM 663 N N . CYS A 1 83 ? -12.276 -1.687 14.037 1.00 58.22 83 CYS A N 1
ATOM 664 C CA . CYS A 1 83 ? -13.590 -1.678 14.648 1.00 58.22 83 CYS A CA 1
ATOM 665 C C . CYS A 1 83 ? -14.485 -0.632 13.991 1.00 58.22 83 CYS A C 1
ATOM 667 O O . CYS A 1 83 ? -14.158 0.550 13.949 1.00 58.22 83 CYS A O 1
ATOM 669 N N . SER A 1 84 ? -15.667 -1.052 13.542 1.00 59.75 84 SER A N 1
ATOM 670 C CA . SER A 1 84 ? -16.769 -0.111 13.323 1.00 59.75 84 SER A CA 1
ATOM 671 C C . SER A 1 84 ? -17.492 0.099 14.652 1.00 59.75 84 SER A C 1
ATOM 673 O O . SER A 1 84 ? -17.752 -0.865 15.378 1.00 59.75 84 SER A O 1
ATOM 675 N N . ASN A 1 85 ? -17.797 1.359 14.971 1.00 56.00 85 ASN A N 1
ATOM 676 C CA . ASN A 1 85 ? -18.704 1.695 16.063 1.00 56.00 85 ASN A CA 1
ATOM 677 C C . ASN A 1 85 ? -20.108 1.183 15.698 1.00 56.00 85 ASN A C 1
ATOM 679 O O . ASN A 1 85 ? -20.534 1.369 14.555 1.00 56.00 85 ASN A O 1
ATOM 683 N N . VAL A 1 86 ? -20.754 0.484 16.632 1.00 54.38 86 VAL A N 1
ATOM 684 C CA . VAL A 1 86 ? -22.155 0.043 16.525 1.00 54.38 86 VAL A CA 1
ATOM 685 C C . VAL A 1 86 ? -23.078 1.033 17.208 1.00 54.38 86 VAL A C 1
ATOM 687 O O . VAL A 1 86 ? -22.675 1.554 18.272 1.00 54.38 86 VAL A O 1
#

Solvent-accessible surface area (backbone atoms only — not comparable to full-atom values): 5165 Å² total; per-residue (Å²): 135,83,79,81,80,51,97,88,56,90,79,87,78,67,63,49,81,55,59,79,79,70,22,67,69,52,50,60,50,51,53,51,51,53,51,48,53,47,47,38,60,72,71,65,33,59,86,83,41,45,68,61,50,52,51,51,51,52,52,55,49,48,54,56,48,52,54,50,50,48,38,73,73,32,67,66,51,32,40,70,46,36,32,50,80,116

Nearest PDB structures (foldseek):
  8op3-assembly1_A  TM=8.312E-01  e=1.426E-02  Thermochaetoides thermophila

Secondary structure (DSSP, 8-state):
-PPPPPTT------EEE--GGG-TTHHHHHHHHHHHHHHIIIII-TTTSHHHHHHHHHHHHHHHHHHHHHHHH-HHHHHHHHEEE-

Radius of gyration: 19.84 Å; Cα contacts (8 Å, |Δi|>4): 54; chains: 1; bounding box: 48×15×57 Å

pLDDT: mean 74.1, std 13.14, range [39.72, 94.0]

Mean predicted aligned error: 10.8 Å